Protein AF-Q3ZVD8-F1 (afdb_monomer_lite)

Secondary structure (DSSP, 8-state):
----------TT----HHHHHH-HHHHHHHHHHHHHHHS--

pLDDT: mean 74.64, std 13.43, range [49.41, 92.88]

Foldseek 3Di:
DPCPPDPPCPVPPPPPVVCCVVPVPVVVVVVVCCVVPVVDD

Organism: Arabidopsis thaliana (NCBI:txid3702)

Radius of gyration: 16.01 Å; chains: 1; bounding box: 37×18×33 Å

Sequence (41 aa):
FVYLGHWPSAGSFGFNTDILATNPINLSVVFGVLIFFGKGV

Structure (mmCIF, N/CA/C/O backbone):
data_AF-Q3ZVD8-F1
#
_entry.id   AF-Q3ZVD8-F1
#
loop_
_atom_site.group_PDB
_atom_site.id
_atom_site.type_symbol
_atom_site.label_atom_id
_atom_site.label_alt_id
_atom_site.label_comp_id
_atom_site.label_asym_id
_atom_site.label_entity_id
_atom_site.label_seq_id
_atom_site.pdbx_PDB_ins_code
_atom_site.Cartn_x
_atom_site.Cartn_y
_atom_site.Cartn_z
_atom_site.occupancy
_atom_site.B_iso_or_equiv
_atom_site.auth_seq_id
_atom_site.auth_comp_id
_atom_site.auth_asym_id
_atom_site.auth_atom_id
_atom_site.pdbx_PDB_model_num
ATOM 1 N N . PHE A 1 1 ? 28.883 13.384 16.907 1.00 65.94 1 PHE A N 1
ATOM 2 C CA . PHE A 1 1 ? 28.858 11.946 16.585 1.00 65.94 1 PHE A CA 1
ATOM 3 C C . PHE A 1 1 ? 27.416 11.458 16.605 1.00 65.94 1 PHE A C 1
ATOM 5 O O . PHE A 1 1 ? 26.853 11.310 17.677 1.00 65.94 1 PHE A O 1
ATOM 12 N N . VAL A 1 2 ? 26.815 11.247 15.433 1.00 49.41 2 VAL A N 1
ATOM 13 C CA . VAL A 1 2 ? 25.666 10.347 15.263 1.00 49.41 2 VAL A CA 1
ATOM 14 C C . VAL A 1 2 ? 26.166 9.285 14.299 1.00 49.41 2 VAL A C 1
ATOM 16 O O . VAL A 1 2 ? 26.475 9.577 13.147 1.00 49.41 2 VAL A O 1
ATOM 19 N N . TYR A 1 3 ? 26.383 8.087 14.823 1.00 53.06 3 TYR A N 1
ATOM 20 C CA . TYR A 1 3 ? 26.822 6.937 14.053 1.00 53.06 3 TYR A CA 1
ATOM 21 C C . TYR A 1 3 ? 25.617 6.468 13.232 1.00 53.06 3 TYR A C 1
ATOM 23 O O . TYR A 1 3 ? 24.727 5.805 13.758 1.00 53.06 3 TYR A O 1
ATOM 31 N N . LEU A 1 4 ? 25.563 6.846 11.950 1.00 61.25 4 LEU A N 1
ATOM 32 C CA . LEU A 1 4 ? 24.665 6.260 10.949 1.00 61.25 4 LEU A CA 1
ATOM 33 C C . LEU A 1 4 ? 25.193 4.852 10.604 1.00 61.25 4 LEU A C 1
ATOM 35 O O . LEU A 1 4 ? 25.647 4.574 9.496 1.00 61.25 4 LEU A O 1
ATOM 39 N N . GLY A 1 5 ? 25.276 4.005 11.629 1.00 56.75 5 GLY A N 1
ATOM 40 C CA . GLY A 1 5 ? 25.909 2.700 11.584 1.00 56.75 5 GLY A CA 1
ATOM 41 C C . GLY A 1 5 ? 25.168 1.779 10.638 1.00 56.75 5 GLY A C 1
ATOM 42 O O . GLY A 1 5 ? 24.115 1.267 10.990 1.00 56.75 5 GLY A O 1
ATOM 43 N N . HIS A 1 6 ? 25.739 1.617 9.447 1.00 66.00 6 HIS A N 1
ATOM 44 C CA . HIS A 1 6 ? 25.692 0.434 8.594 1.00 66.00 6 HIS A CA 1
ATOM 45 C C . HIS A 1 6 ? 24.426 -0.425 8.747 1.00 66.00 6 HIS A C 1
ATOM 47 O O . HIS A 1 6 ? 24.485 -1.579 9.168 1.00 66.00 6 HIS A O 1
ATOM 53 N N . TRP A 1 7 ? 23.270 0.122 8.366 1.00 62.72 7 TRP A N 1
ATOM 54 C CA . TRP A 1 7 ? 22.178 -0.743 7.943 1.00 62.72 7 TRP A CA 1
ATOM 55 C C . TRP A 1 7 ? 22.670 -1.405 6.651 1.00 62.72 7 TRP A C 1
ATOM 57 O O . TRP A 1 7 ? 22.983 -0.664 5.711 1.00 62.72 7 TRP A O 1
ATOM 67 N N . PRO A 1 8 ? 22.812 -2.741 6.563 1.00 61.78 8 PRO A N 1
ATOM 68 C CA . PRO A 1 8 ? 23.032 -3.360 5.268 1.00 61.78 8 PRO A CA 1
ATOM 69 C C . PRO A 1 8 ? 21.824 -2.943 4.445 1.00 61.78 8 PRO A C 1
ATOM 71 O O . PRO A 1 8 ? 20.712 -3.304 4.823 1.00 61.78 8 PRO A O 1
ATOM 74 N N . SER A 1 9 ? 22.018 -2.092 3.424 1.00 63.38 9 SER A N 1
ATOM 75 C CA . SER A 1 9 ? 20.954 -1.687 2.500 1.00 63.38 9 SER A CA 1
ATOM 76 C C . SER A 1 9 ? 20.212 -2.964 2.164 1.00 63.38 9 SER A C 1
ATOM 78 O O . SER A 1 9 ? 20.819 -3.845 1.556 1.00 63.38 9 SER A O 1
ATOM 80 N N . ALA A 1 10 ? 19.009 -3.137 2.728 1.00 63.44 10 ALA A N 1
ATOM 81 C CA . ALA A 1 10 ? 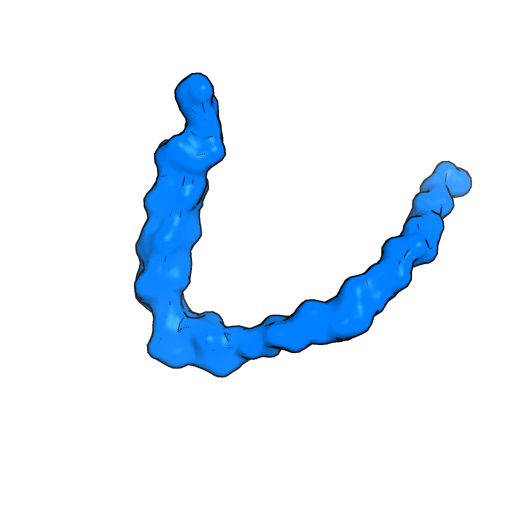18.278 -4.390 2.653 1.00 63.44 10 ALA A CA 1
ATOM 82 C C . ALA A 1 10 ? 18.152 -4.644 1.162 1.00 63.44 10 ALA A C 1
ATOM 84 O O . ALA A 1 10 ? 17.489 -3.840 0.506 1.00 63.44 10 ALA A O 1
ATOM 85 N N . GLY A 1 11 ? 18.947 -5.598 0.650 1.00 60.78 11 GLY A N 1
ATOM 86 C CA . GLY A 1 11 ? 19.413 -5.595 -0.736 1.00 60.78 11 GLY A CA 1
ATOM 87 C C . GLY A 1 11 ? 18.245 -5.279 -1.637 1.00 60.78 11 GLY A C 1
ATOM 88 O O . GLY A 1 11 ? 17.334 -6.091 -1.664 1.00 60.78 11 GLY A O 1
ATOM 89 N N . SER A 1 12 ? 18.241 -4.054 -2.188 1.00 60.81 12 SER A N 1
ATOM 90 C CA . SER A 1 12 ? 17.092 -3.368 -2.792 1.00 60.81 12 SER A CA 1
ATOM 91 C C . SER A 1 12 ? 15.773 -4.103 -2.550 1.00 60.81 12 SER A C 1
ATOM 93 O O . SER A 1 12 ? 15.438 -5.013 -3.306 1.00 60.81 12 SER A O 1
ATOM 95 N N . PHE A 1 13 ? 15.026 -3.742 -1.498 1.00 62.78 13 PHE A N 1
ATOM 96 C CA . PHE A 1 13 ? 13.617 -4.128 -1.420 1.00 62.78 13 PHE A CA 1
ATOM 97 C C . PHE A 1 13 ? 13.010 -3.713 -2.760 1.00 62.78 13 PHE A C 1
ATOM 99 O O . PHE A 1 13 ? 12.913 -2.516 -3.040 1.00 62.78 13 PHE A O 1
ATOM 106 N N . GLY A 1 14 ? 12.757 -4.692 -3.630 1.00 65.69 14 GLY A N 1
ATOM 107 C CA . GLY A 1 14 ? 12.339 -4.463 -5.001 1.00 65.69 14 GLY A CA 1
ATOM 108 C C . GLY A 1 14 ? 10.941 -3.887 -4.952 1.00 65.69 14 GLY A C 1
ATOM 109 O O . GLY A 1 14 ? 9.964 -4.634 -5.006 1.00 65.69 14 GLY A O 1
ATOM 110 N N . PHE A 1 15 ? 10.852 -2.571 -4.755 1.00 65.06 15 PHE A N 1
ATOM 111 C CA . PHE A 1 15 ? 9.605 -1.837 -4.777 1.00 65.06 15 PHE A CA 1
ATOM 112 C C . PHE A 1 15 ? 9.009 -2.082 -6.155 1.00 65.06 15 PHE A C 1
ATOM 114 O O . PHE A 1 15 ? 9.448 -1.512 -7.151 1.00 65.06 15 PHE A O 1
ATOM 121 N N . ASN A 1 16 ? 8.030 -2.981 -6.207 1.00 66.75 16 ASN A N 1
ATOM 122 C CA . ASN A 1 16 ? 7.207 -3.185 -7.381 1.00 66.75 16 ASN A CA 1
ATOM 123 C C . ASN A 1 16 ? 6.301 -1.961 -7.477 1.00 66.75 16 ASN A C 1
ATOM 125 O O . ASN A 1 16 ? 5.165 -1.955 -7.005 1.00 66.75 16 ASN A O 1
ATOM 129 N N . THR A 1 17 ? 6.840 -0.890 -8.053 1.00 67.75 17 THR A N 1
ATOM 130 C CA . THR A 1 17 ? 6.095 0.322 -8.406 1.00 67.75 17 THR A CA 1
ATOM 131 C C . THR A 1 17 ? 4.916 0.001 -9.321 1.00 67.75 17 THR A C 1
ATOM 133 O O . THR A 1 17 ? 3.910 0.701 -9.286 1.00 67.75 17 THR A O 1
ATOM 136 N N . ASP A 1 18 ? 4.993 -1.113 -10.049 1.00 75.50 18 ASP A N 1
ATOM 137 C CA . ASP A 1 18 ? 3.913 -1.677 -10.854 1.00 75.50 18 ASP A CA 1
ATOM 138 C C . ASP A 1 18 ? 2.669 -2.030 -10.019 1.00 75.50 18 ASP A C 1
ATOM 140 O O . ASP A 1 18 ? 1.548 -1.738 -10.420 1.00 75.50 18 ASP A O 1
ATOM 144 N N . ILE A 1 19 ? 2.839 -2.553 -8.797 1.00 74.00 19 ILE A N 1
ATOM 145 C CA . ILE A 1 19 ? 1.715 -2.867 -7.893 1.00 74.00 19 ILE A CA 1
ATOM 146 C C . ILE A 1 19 ? 1.045 -1.579 -7.395 1.00 74.00 19 ILE A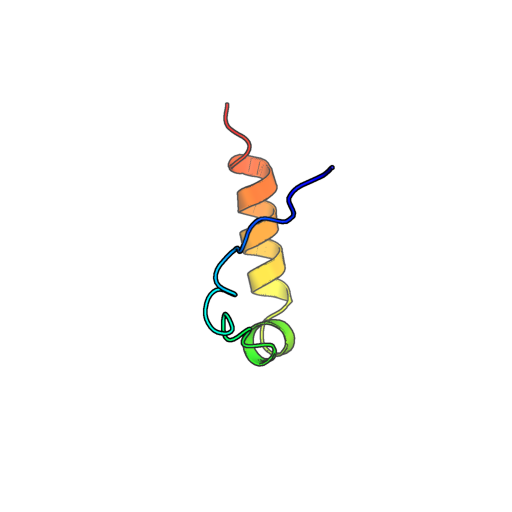 C 1
ATOM 148 O O . ILE A 1 19 ? -0.179 -1.514 -7.276 1.00 74.00 19 ILE A O 1
ATOM 152 N N . LEU A 1 20 ? 1.839 -0.534 -7.143 1.00 77.81 20 LEU A N 1
ATOM 153 C CA . LEU A 1 20 ? 1.328 0.780 -6.742 1.00 77.81 20 LEU A CA 1
ATOM 154 C C . LEU A 1 20 ? 0.564 1.471 -7.882 1.00 77.81 20 LEU A C 1
ATOM 156 O O . LEU A 1 20 ? -0.416 2.164 -7.620 1.00 77.81 20 LEU A O 1
ATOM 160 N N . ALA A 1 21 ? 0.990 1.269 -9.131 1.00 74.00 21 ALA A N 1
ATOM 161 C CA . ALA A 1 21 ? 0.371 1.868 -10.310 1.00 74.00 21 ALA A CA 1
ATOM 162 C C . ALA A 1 21 ? -0.867 1.099 -10.804 1.00 74.00 21 ALA A C 1
ATOM 164 O O . ALA A 1 21 ? -1.829 1.713 -11.261 1.00 74.00 21 ALA A O 1
ATOM 165 N N . THR A 1 22 ? -0.867 -0.232 -10.699 1.00 81.44 22 THR A N 1
ATOM 166 C CA . THR A 1 22 ? -1.958 -1.087 -11.199 1.00 81.44 22 THR A CA 1
ATOM 167 C C . THR A 1 22 ? -3.101 -1.252 -10.205 1.00 81.44 22 THR A C 1
ATOM 169 O O . THR A 1 22 ? -4.230 -1.508 -10.623 1.00 81.44 22 THR A O 1
ATOM 172 N N . ASN A 1 23 ? -2.852 -1.096 -8.898 1.00 86.38 23 ASN A N 1
ATOM 173 C CA . ASN A 1 23 ? -3.887 -1.286 -7.881 1.00 86.38 23 ASN A CA 1
ATOM 174 C C . ASN A 1 23 ? -3.869 -0.259 -6.726 1.00 86.38 23 ASN A C 1
ATOM 176 O O . ASN A 1 23 ? -3.915 -0.645 -5.551 1.00 86.38 23 ASN A O 1
ATOM 180 N N . PRO A 1 24 ? -3.837 1.057 -7.019 1.00 83.94 24 PRO A N 1
ATOM 181 C CA . PRO A 1 24 ? -3.726 2.094 -5.990 1.00 83.94 24 PRO A CA 1
ATOM 182 C C . PRO A 1 24 ? -4.913 2.102 -5.013 1.00 83.94 24 PRO A C 1
ATOM 184 O O . PRO A 1 24 ? -4.730 2.353 -3.823 1.00 83.94 24 PRO A O 1
ATOM 187 N N . ILE A 1 25 ? -6.124 1.786 -5.488 1.00 92.31 25 ILE A N 1
ATOM 188 C CA . ILE A 1 25 ? -7.351 1.827 -4.676 1.00 92.31 25 ILE A CA 1
ATOM 189 C C . ILE A 1 25 ? -7.393 0.675 -3.666 1.00 92.31 25 ILE A C 1
ATOM 191 O O . ILE A 1 25 ? -7.603 0.920 -2.482 1.00 92.31 25 ILE A O 1
ATOM 195 N N . ASN A 1 26 ? -7.162 -0.574 -4.089 1.00 89.88 26 ASN A N 1
ATOM 196 C CA . ASN A 1 26 ? -7.170 -1.714 -3.164 1.00 89.88 26 ASN A CA 1
ATOM 197 C C . ASN A 1 26 ? -6.085 -1.559 -2.092 1.00 89.88 26 ASN A C 1
ATOM 199 O O . ASN A 1 26 ? -6.323 -1.824 -0.915 1.00 89.88 26 ASN A O 1
ATOM 203 N N . LEU A 1 27 ? -4.908 -1.064 -2.487 1.00 89.94 27 LEU A N 1
ATOM 204 C CA . LEU A 1 27 ? -3.822 -0.820 -1.547 1.00 89.94 27 LEU A CA 1
ATOM 205 C C . LEU A 1 27 ? -4.194 0.274 -0.537 1.00 89.94 27 LEU A C 1
ATOM 207 O O . LEU A 1 27 ? -4.013 0.085 0.663 1.00 89.94 27 LEU A O 1
ATOM 211 N N . SER A 1 28 ? -4.776 1.383 -1.004 1.00 90.38 28 SER A N 1
ATOM 212 C CA . SER A 1 28 ? -5.296 2.456 -0.149 1.00 90.38 28 SER A CA 1
ATOM 213 C C . SER A 1 28 ? -6.319 1.948 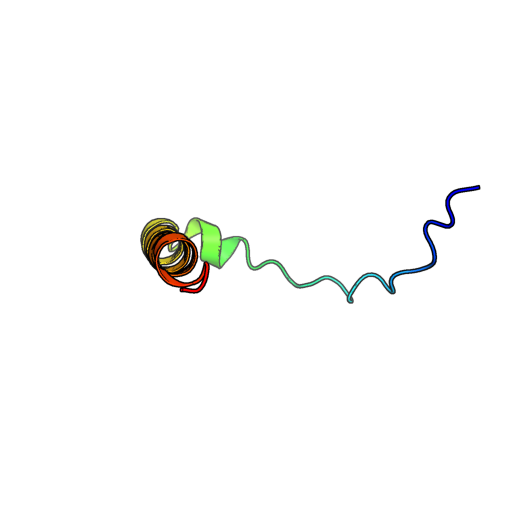0.870 1.00 90.38 28 SER A C 1
ATOM 215 O O . SER A 1 28 ? -6.256 2.345 2.033 1.00 90.38 28 SER A O 1
ATOM 217 N N . VAL A 1 29 ? -7.235 1.067 0.464 1.00 92.88 29 VAL A N 1
ATOM 218 C CA . VAL A 1 29 ? -8.262 0.506 1.351 1.00 92.88 29 VAL A CA 1
ATOM 219 C C . VAL A 1 29 ? -7.635 -0.391 2.414 1.00 92.88 29 VAL A C 1
ATOM 221 O O . VAL A 1 29 ? -7.907 -0.210 3.598 1.00 92.88 29 VAL A O 1
ATOM 224 N N . VAL A 1 30 ? -6.759 -1.319 2.020 1.00 91.69 30 VAL A N 1
ATOM 225 C CA . VAL A 1 30 ? -6.072 -2.226 2.955 1.00 91.69 30 VAL A CA 1
ATOM 226 C C . VAL A 1 30 ? -5.233 -1.444 3.967 1.00 91.69 30 VAL A C 1
ATOM 228 O O . VAL A 1 30 ? -5.322 -1.701 5.168 1.00 91.69 30 VAL A O 1
ATOM 231 N N . PHE A 1 31 ? -4.469 -0.448 3.510 1.00 91.31 31 PHE A N 1
ATOM 232 C CA . PHE A 1 31 ? -3.721 0.431 4.407 1.00 91.31 31 PHE A CA 1
ATOM 233 C C . PHE A 1 31 ? -4.644 1.266 5.300 1.00 91.31 31 PHE A C 1
ATOM 235 O O . PHE A 1 31 ? -4.357 1.409 6.485 1.00 91.31 31 PHE A O 1
ATOM 242 N N . GLY A 1 32 ? -5.763 1.773 4.779 1.00 92.88 32 GLY A N 1
ATOM 243 C CA . GLY A 1 32 ? -6.754 2.514 5.560 1.00 92.88 32 GLY A CA 1
ATOM 244 C C . GLY A 1 32 ? -7.346 1.681 6.698 1.00 92.88 32 GLY A C 1
ATOM 245 O O . GLY A 1 32 ? -7.371 2.135 7.839 1.00 92.88 32 GLY A O 1
ATOM 246 N N . VAL A 1 33 ? -7.740 0.437 6.417 1.00 92.56 33 VAL A N 1
ATOM 247 C CA . VAL A 1 33 ? -8.234 -0.520 7.422 1.00 92.56 33 VAL A CA 1
ATOM 248 C C . VAL A 1 33 ? -7.151 -0.826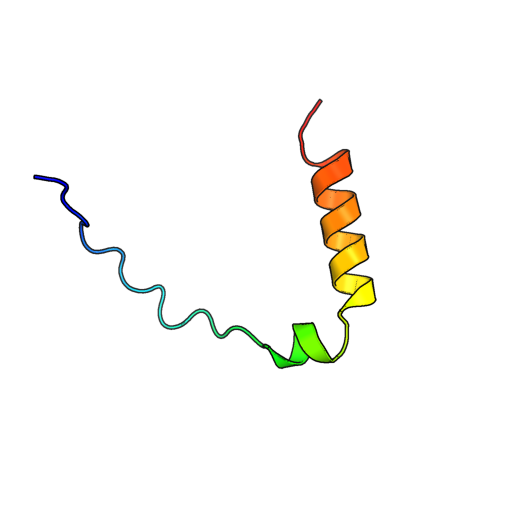 8.456 1.00 92.56 33 VAL A C 1
ATOM 250 O O . VAL A 1 33 ? -7.415 -0.779 9.655 1.00 92.56 33 VAL A O 1
ATOM 253 N N . LEU A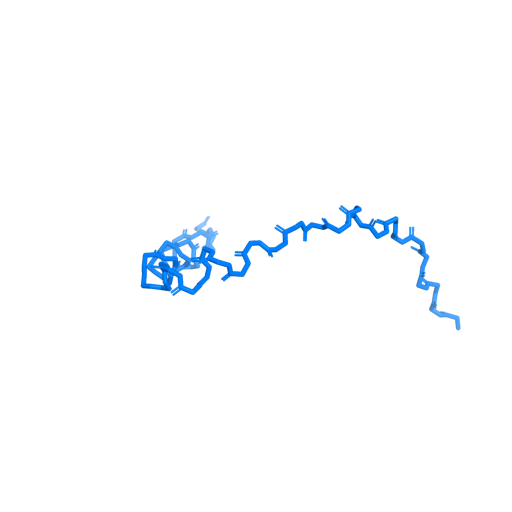 1 34 ? -5.920 -1.091 8.012 1.00 91.12 34 LEU A N 1
ATOM 254 C CA . LEU A 1 34 ? -4.813 -1.412 8.909 1.00 91.12 34 LEU A CA 1
ATOM 255 C C . LEU A 1 34 ? -4.425 -0.231 9.809 1.00 91.12 34 LEU A C 1
ATOM 257 O O . LEU A 1 34 ? -4.108 -0.435 10.974 1.00 91.12 34 LEU A O 1
ATOM 261 N N . ILE A 1 35 ? -4.466 1.004 9.312 1.00 90.31 35 ILE A N 1
ATOM 262 C CA . ILE A 1 35 ? -4.191 2.198 10.122 1.00 90.31 35 ILE A CA 1
ATOM 263 C C . ILE A 1 35 ? -5.332 2.449 11.111 1.00 90.31 35 ILE A C 1
ATOM 265 O 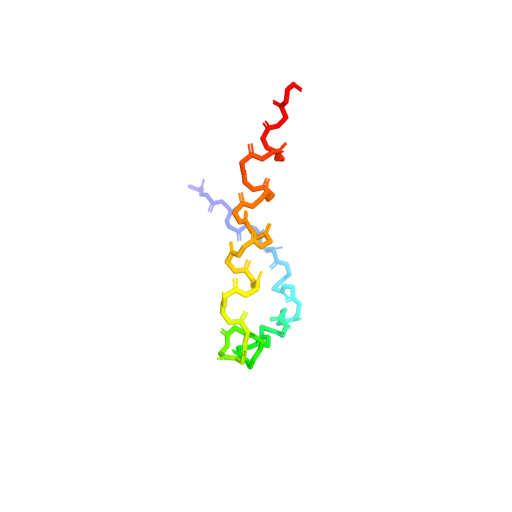O . ILE A 1 35 ? -5.073 2.734 12.279 1.00 90.31 35 ILE A O 1
ATOM 269 N N . PHE A 1 36 ? -6.581 2.328 10.655 1.00 88.50 36 PHE A N 1
ATOM 270 C CA . PHE A 1 36 ? -7.760 2.612 11.468 1.00 88.50 36 PHE A CA 1
ATOM 271 C C . PHE A 1 36 ? -7.967 1.583 12.589 1.00 88.50 36 PHE A C 1
ATOM 273 O O . PHE A 1 36 ? -8.272 1.966 13.712 1.00 88.50 36 PHE A O 1
ATOM 280 N N . PHE A 1 37 ? -7.765 0.291 12.308 1.00 88.31 37 PHE A N 1
ATOM 281 C CA . PHE A 1 37 ? -7.992 -0.797 13.270 1.00 88.31 37 PHE A CA 1
ATOM 282 C C . PHE A 1 37 ? -6.708 -1.390 13.872 1.00 88.31 37 PHE A C 1
ATOM 284 O O . PHE A 1 37 ? -6.768 -2.042 14.909 1.00 88.31 37 PHE A O 1
ATOM 291 N N . GLY A 1 38 ? -5.545 -1.203 13.241 1.00 81.25 38 GLY A N 1
ATOM 292 C CA . GLY A 1 38 ? -4.268 -1.790 13.676 1.00 81.25 38 GLY A CA 1
ATOM 293 C C . GLY A 1 38 ? -3.463 -0.928 14.654 1.00 81.25 38 GLY A C 1
ATOM 294 O O . GLY A 1 38 ? -2.481 -1.408 15.223 1.00 81.25 38 GLY A O 1
ATOM 295 N N . LYS A 1 39 ? -3.867 0.325 14.910 1.00 70.50 39 LYS A N 1
ATOM 296 C CA . LYS A 1 39 ? -3.426 1.071 16.101 1.00 70.50 39 LYS A CA 1
ATOM 297 C C . LYS A 1 39 ? -4.224 0.532 17.291 1.00 70.50 39 LYS A C 1
ATOM 299 O O . LYS A 1 39 ? -5.314 1.014 17.565 1.00 70.50 39 LYS A O 1
ATOM 304 N N . GLY A 1 40 ? -3.680 -0.520 17.902 1.00 63.88 40 GLY A N 1
ATOM 305 C CA . GLY A 1 40 ? -4.325 -1.349 18.919 1.00 63.88 40 GLY A CA 1
ATOM 306 C C . GLY A 1 40 ? -5.133 -0.603 19.983 1.00 63.88 40 GLY A C 1
ATOM 307 O O . GLY A 1 40 ? -4.701 0.423 20.512 1.00 63.88 40 GLY A O 1
ATOM 308 N N . VAL A 1 41 ? -6.297 -1.194 20.267 1.00 56.25 41 VAL A N 1
ATOM 309 C CA . VAL A 1 41 ? -6.982 -1.173 21.567 1.00 56.25 41 VAL A CA 1
ATOM 310 C C . VAL A 1 41 ? -6.036 -1.685 22.651 1.00 56.25 41 VAL A C 1
ATOM 312 O O . VAL A 1 41 ? -5.294 -2.651 22.352 1.00 56.25 41 VAL A O 1
#